Protein AF-A0A2V9VAT4-F1 (afdb_monomer_lite)

pLDDT: mean 77.25, std 21.0, range [33.31, 96.56]

Foldseek 3Di:
DDDDDDPPPPDPPPPDPPPDDDDDPQDLQVLLVVVQQAAQGWDQDPNFIWHFHHGWDDDPDQWIWTFTQTPVVRDTDIDIDDSVSSVVSVVVVVVD

Secondary structure (DSSP, 8-state):
------------------------S--HHHHHIIIIISTT-EEEETTEEEEE-S--EEETTTEEEEEEEETTTTEEEEEEPPHHHHHHHHHHTT--

Sequence (96 aa):
MRSTQFDDQFPFHEEPEEYGGRNEPDTLCETIKCLGFAQNNQVKLYGKVFDLVSDPVIVGENVVFVDALEQSSGKVMRVRIPPTIVQMARIKRRTT

Radius of gyration: 19.33 Å; chains: 1; bounding box: 47×62×28 Å

Structure (mmCIF, N/CA/C/O backbone):
data_AF-A0A2V9VAT4-F1
#
_entry.id   AF-A0A2V9VAT4-F1
#
loop_
_atom_site.group_PDB
_atom_site.id
_atom_site.type_symbol
_atom_site.label_atom_id
_atom_site.label_alt_id
_atom_site.label_comp_id
_atom_site.label_asym_id
_atom_site.label_entity_id
_atom_site.label_seq_id
_atom_site.pdbx_PDB_ins_code
_atom_site.Cartn_x
_atom_site.Cartn_y
_atom_site.Cartn_z
_atom_site.occupancy
_atom_site.B_iso_or_equiv
_atom_site.auth_seq_id
_atom_site.auth_comp_id
_atom_site.auth_asym_id
_atom_site.auth_atom_id
_atom_site.pdbx_PDB_model_num
ATOM 1 N N . MET A 1 1 ? -27.435 -52.095 -8.828 1.00 47.72 1 MET A N 1
ATOM 2 C CA . MET A 1 1 ? -27.097 -51.925 -7.399 1.00 47.72 1 MET A CA 1
ATOM 3 C C . MET A 1 1 ? -25.624 -52.248 -7.211 1.00 47.72 1 MET A C 1
ATOM 5 O O . MET A 1 1 ? -25.283 -53.422 -7.280 1.00 47.72 1 MET A O 1
ATOM 9 N N . ARG A 1 2 ? -24.752 -51.245 -7.043 1.00 33.31 2 ARG A N 1
ATOM 10 C CA . ARG A 1 2 ? -23.416 -51.442 -6.459 1.00 33.31 2 ARG A CA 1
ATOM 11 C C . ARG A 1 2 ? -22.823 -50.100 -6.011 1.00 33.31 2 ARG A C 1
ATOM 13 O O . ARG A 1 2 ? -22.562 -49.240 -6.839 1.00 33.31 2 ARG A O 1
ATOM 20 N N . SER A 1 3 ? -22.669 -50.001 -4.694 1.00 43.09 3 SER A N 1
ATOM 21 C CA . SER A 1 3 ? -21.664 -49.248 -3.936 1.00 43.09 3 SER A CA 1
ATOM 22 C C . SER A 1 3 ? -21.635 -47.719 -4.020 1.00 43.09 3 SER A C 1
ATOM 24 O O . SER A 1 3 ? -20.912 -47.116 -4.802 1.00 43.09 3 SER A O 1
ATOM 26 N N . THR A 1 4 ? -22.347 -47.119 -3.068 1.00 52.66 4 THR A N 1
ATOM 27 C CA . THR A 1 4 ? -21.950 -45.905 -2.348 1.00 52.66 4 THR A CA 1
ATOM 28 C C . THR A 1 4 ? -20.629 -46.132 -1.608 1.00 52.66 4 THR A C 1
ATOM 30 O O . THR A 1 4 ? -20.578 -47.039 -0.781 1.00 52.66 4 THR A O 1
ATOM 33 N N . GLN A 1 5 ? -19.606 -45.320 -1.884 1.00 53.88 5 GLN A N 1
ATOM 34 C CA . GLN A 1 5 ? -18.616 -44.827 -0.913 1.00 53.88 5 GLN A CA 1
ATOM 35 C C . GLN A 1 5 ? -17.545 -44.017 -1.649 1.00 53.88 5 GLN A C 1
ATOM 37 O O . GLN A 1 5 ? -16.707 -44.576 -2.350 1.00 53.88 5 GLN A O 1
ATOM 42 N N . PHE A 1 6 ? -17.554 -42.707 -1.444 1.00 39.66 6 PHE A N 1
ATOM 43 C CA . PHE A 1 6 ? -16.307 -41.978 -1.286 1.00 39.66 6 PHE A CA 1
ATOM 44 C C . PHE A 1 6 ? -16.566 -40.903 -0.235 1.00 39.66 6 PHE A C 1
ATOM 46 O O . PHE A 1 6 ? -17.261 -39.918 -0.472 1.00 39.66 6 PHE A O 1
ATOM 53 N N . ASP A 1 7 ? -16.137 -41.233 0.978 1.00 46.56 7 ASP A N 1
ATOM 54 C CA . ASP A 1 7 ? -15.985 -40.320 2.099 1.00 46.56 7 ASP A CA 1
ATOM 55 C C . ASP A 1 7 ? -14.894 -39.322 1.685 1.00 46.56 7 ASP A C 1
ATOM 57 O O . ASP A 1 7 ? -13.707 -39.607 1.815 1.00 46.56 7 ASP A O 1
ATOM 61 N N . ASP A 1 8 ? -15.278 -38.175 1.127 1.00 45.16 8 ASP A N 1
ATOM 62 C CA . ASP A 1 8 ? -14.374 -37.028 1.035 1.00 45.16 8 ASP A CA 1
ATOM 63 C C . ASP A 1 8 ? -14.469 -36.291 2.377 1.00 45.16 8 ASP A C 1
ATOM 65 O O . ASP A 1 8 ? -15.140 -35.269 2.544 1.00 45.16 8 ASP A O 1
ATOM 69 N N . GLN A 1 9 ? -13.837 -36.893 3.391 1.00 48.16 9 GLN A N 1
ATOM 70 C CA . GLN A 1 9 ? -13.290 -36.127 4.500 1.00 48.16 9 GLN A CA 1
ATOM 71 C C . GLN A 1 9 ? -12.433 -35.043 3.860 1.00 48.16 9 GLN A C 1
ATOM 73 O O . GLN A 1 9 ? -11.370 -35.367 3.356 1.00 48.16 9 GLN A O 1
ATOM 78 N N . PHE A 1 10 ? -12.886 -33.791 3.857 1.00 43.38 10 PHE A N 1
ATOM 79 C CA . PHE A 1 10 ? -12.014 -32.644 3.636 1.00 43.38 10 PHE A CA 1
ATOM 80 C C . PHE A 1 10 ? -11.176 -32.493 4.905 1.00 43.38 10 PHE A C 1
ATOM 82 O O . PHE A 1 10 ? -11.693 -31.959 5.895 1.00 43.38 10 PHE A O 1
ATOM 89 N N . PRO A 1 11 ? -9.915 -32.957 4.959 1.00 44.69 11 PRO A N 1
ATOM 90 C CA . PRO A 1 11 ? -9.060 -32.539 6.042 1.00 44.69 11 PRO A CA 1
ATOM 91 C C . PRO A 1 11 ? -8.750 -31.080 5.720 1.00 44.69 11 PRO A C 1
ATOM 93 O O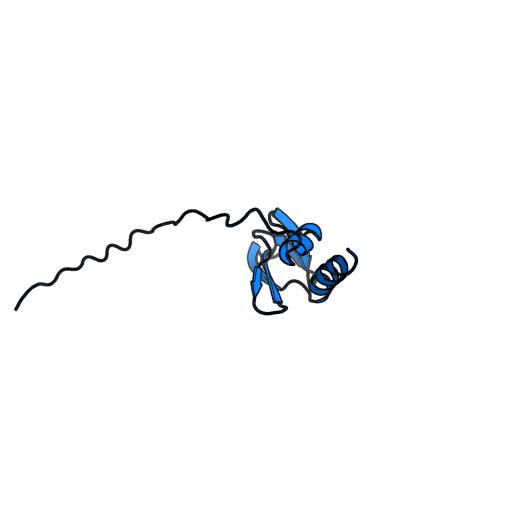 . PRO A 1 11 ? -8.360 -30.742 4.601 1.00 44.69 11 PRO A O 1
ATOM 96 N N . PHE A 1 12 ? -8.960 -30.201 6.688 1.00 39.66 12 PHE A N 1
ATOM 97 C CA . PHE A 1 12 ? -8.364 -28.878 6.674 1.00 39.66 12 PHE A CA 1
ATOM 98 C C . PHE A 1 12 ? -6.847 -29.072 6.616 1.00 39.66 12 PHE A C 1
ATOM 100 O O . PHE A 1 12 ? -6.185 -29.191 7.643 1.00 39.66 12 PHE A O 1
ATOM 107 N N . HIS A 1 13 ? -6.307 -29.198 5.408 1.00 36.25 13 HIS A N 1
ATOM 108 C CA . HIS A 1 13 ? -4.886 -29.093 5.182 1.00 36.25 13 HIS A CA 1
ATOM 109 C C . HIS A 1 13 ? -4.613 -27.591 5.164 1.00 36.25 13 HIS A C 1
ATOM 111 O O . HIS A 1 13 ? -4.723 -26.914 4.143 1.00 36.25 13 HIS A O 1
ATOM 117 N N . GLU A 1 14 ? -4.382 -27.064 6.369 1.00 50.22 14 GLU A N 1
ATOM 118 C CA . GLU A 1 14 ? -3.519 -25.909 6.590 1.00 50.22 14 GLU A CA 1
ATOM 119 C C . GLU A 1 14 ? -2.160 -26.266 5.978 1.00 50.22 14 GLU A C 1
ATOM 121 O O . GLU A 1 14 ? -1.262 -26.789 6.636 1.00 50.22 14 GLU A O 1
ATOM 126 N N . GLU A 1 15 ? -2.064 -26.081 4.662 1.00 38.69 15 GLU A N 1
ATOM 127 C CA . GLU A 1 15 ? -0.804 -26.092 3.938 1.00 38.69 15 GLU A CA 1
ATOM 128 C C . GLU A 1 15 ? 0.024 -24.936 4.514 1.00 38.69 15 GLU A C 1
ATOM 130 O O . GLU A 1 15 ? -0.422 -23.781 4.463 1.00 38.69 15 GLU A O 1
ATOM 135 N N . PRO A 1 16 ? 1.182 -25.227 5.130 1.00 45.31 16 PRO A N 1
ATOM 136 C CA . PRO A 1 16 ? 2.005 -24.209 5.739 1.00 45.31 16 PRO A CA 1
ATOM 137 C C . PRO A 1 16 ? 2.434 -23.226 4.665 1.00 45.31 16 PRO A C 1
ATOM 139 O O . PRO A 1 16 ? 2.854 -23.615 3.579 1.00 45.31 16 PRO A O 1
ATOM 142 N N . GLU A 1 17 ? 2.336 -21.955 5.027 1.00 49.47 17 GLU A N 1
ATOM 143 C CA . GLU A 1 17 ? 2.890 -20.787 4.365 1.00 49.47 17 GLU A CA 1
ATOM 144 C C . GLU A 1 17 ? 4.219 -21.113 3.662 1.00 49.47 17 GLU A C 1
ATOM 146 O O . GLU A 1 17 ? 5.304 -21.037 4.247 1.00 49.47 17 GLU A O 1
ATOM 151 N N . GLU A 1 18 ? 4.145 -21.481 2.380 1.00 40.34 18 GLU A N 1
ATOM 152 C CA . GLU A 1 18 ? 5.312 -21.517 1.516 1.00 40.34 18 GLU A CA 1
ATOM 153 C C . GLU A 1 18 ? 5.750 -20.066 1.313 1.00 40.34 18 GLU A C 1
ATOM 155 O O . GLU A 1 18 ? 5.292 -19.351 0.420 1.00 40.34 18 GLU A O 1
ATOM 160 N N . TYR A 1 19 ? 6.662 -19.629 2.184 1.00 46.50 19 TYR A N 1
ATOM 161 C CA . TYR A 1 19 ? 7.566 -18.502 1.982 1.00 46.50 19 TYR A CA 1
ATOM 162 C C . TYR A 1 19 ? 8.441 -18.794 0.753 1.00 46.50 19 TYR A C 1
ATOM 164 O O . TYR A 1 19 ? 9.621 -19.142 0.842 1.00 46.50 19 TYR A O 1
ATOM 172 N N . GLY A 1 20 ? 7.822 -18.694 -0.419 1.00 41.69 20 GLY A N 1
ATOM 173 C CA . GLY A 1 20 ? 8.447 -18.876 -1.711 1.00 41.69 20 GLY A CA 1
ATOM 174 C C . GLY A 1 20 ? 9.441 -17.757 -1.995 1.00 41.69 20 GLY A C 1
ATOM 175 O O . GLY A 1 20 ? 9.063 -16.621 -2.264 1.00 41.69 20 GLY A O 1
ATOM 176 N N . GLY A 1 21 ? 10.720 -18.125 -2.001 1.00 39.09 21 GLY A N 1
ATOM 177 C CA . GLY A 1 21 ? 11.695 -17.529 -2.908 1.00 39.09 21 GLY A CA 1
ATOM 178 C C . GLY A 1 21 ? 12.495 -16.356 -2.358 1.00 39.09 21 GLY A C 1
ATOM 179 O O . GLY A 1 21 ? 12.312 -15.211 -2.760 1.00 39.09 21 GLY A O 1
ATOM 180 N N . ARG A 1 22 ? 13.526 -16.661 -1.563 1.00 55.06 22 ARG A N 1
ATOM 181 C CA . ARG A 1 22 ? 14.780 -15.907 -1.701 1.00 55.06 22 ARG A CA 1
ATOM 182 C C . ARG A 1 22 ? 15.315 -16.186 -3.113 1.00 55.06 22 ARG A C 1
ATOM 184 O O . ARG A 1 22 ? 15.403 -17.360 -3.467 1.00 55.06 22 ARG A O 1
ATOM 191 N N . ASN A 1 23 ? 15.681 -15.119 -3.838 1.00 49.75 23 ASN A N 1
ATOM 192 C CA . ASN A 1 23 ? 16.515 -15.035 -5.060 1.00 49.75 23 ASN A CA 1
ATOM 193 C C . ASN A 1 23 ? 15.829 -14.463 -6.328 1.00 49.75 23 ASN A C 1
ATOM 195 O O . ASN A 1 23 ? 15.649 -15.180 -7.302 1.00 49.75 23 ASN A O 1
ATOM 199 N N . GLU A 1 24 ? 15.548 -13.152 -6.349 1.00 46.12 24 GLU A N 1
ATOM 200 C CA . GLU A 1 24 ? 15.836 -12.241 -7.484 1.00 46.12 24 GLU A CA 1
ATOM 201 C C . GLU A 1 24 ? 15.780 -10.773 -6.985 1.00 46.12 24 GLU A C 1
ATOM 203 O O . GLU A 1 24 ? 14.965 -10.470 -6.107 1.00 46.12 24 GLU A O 1
ATOM 208 N N . PRO A 1 25 ? 16.661 -9.859 -7.442 1.00 51.62 25 PRO A N 1
ATOM 209 C CA . PRO A 1 25 ? 16.766 -8.508 -6.893 1.00 51.62 25 PRO A CA 1
ATOM 210 C C . PRO A 1 25 ? 15.668 -7.588 -7.465 1.00 51.62 25 PRO A C 1
ATOM 212 O O . PRO A 1 25 ? 15.352 -7.633 -8.650 1.00 51.62 25 PRO A O 1
ATOM 215 N N . ASP A 1 26 ? 15.090 -6.728 -6.621 1.00 57.06 26 ASP A N 1
ATOM 216 C CA . ASP A 1 26 ? 14.267 -5.566 -7.009 1.00 57.06 26 ASP A CA 1
ATOM 217 C C . ASP A 1 26 ? 12.910 -5.830 -7.702 1.00 57.06 26 ASP A C 1
ATOM 219 O O . ASP A 1 26 ? 12.530 -5.176 -8.685 1.00 57.06 26 ASP A O 1
ATOM 223 N N . THR A 1 27 ? 12.080 -6.716 -7.143 1.00 79.31 27 THR A N 1
ATOM 224 C CA . THR A 1 27 ? 10.654 -6.727 -7.514 1.00 79.31 27 THR A CA 1
ATOM 225 C C . THR A 1 27 ? 9.965 -5.443 -7.022 1.00 79.31 27 THR A C 1
ATOM 227 O O . THR A 1 27 ? 10.354 -4.837 -6.022 1.00 79.31 27 THR A O 1
ATOM 230 N N . LEU A 1 28 ? 8.918 -4.990 -7.728 1.00 85.50 28 LEU A N 1
ATOM 231 C CA . LEU A 1 28 ? 8.129 -3.804 -7.343 1.00 85.50 28 LEU A CA 1
ATOM 232 C C . LEU A 1 28 ? 7.725 -3.845 -5.860 1.00 85.50 28 LEU A C 1
ATOM 234 O O . LEU A 1 28 ? 7.748 -2.810 -5.197 1.00 85.50 28 LEU A O 1
ATOM 238 N N . CYS A 1 29 ? 7.373 -5.034 -5.366 1.00 88.56 29 CYS A N 1
ATOM 239 C CA . CYS A 1 29 ? 6.999 -5.276 -3.981 1.00 88.56 29 CYS A CA 1
ATOM 240 C C . CYS A 1 29 ? 8.145 -4.990 -3.017 1.00 88.56 29 CYS A C 1
ATOM 242 O O . CYS A 1 29 ? 7.913 -4.267 -2.059 1.00 88.56 29 CYS A O 1
ATOM 244 N N . GLU A 1 30 ? 9.370 -5.456 -3.279 1.00 89.44 30 GLU A N 1
ATOM 245 C CA . GLU A 1 30 ? 10.530 -5.129 -2.434 1.00 89.44 30 GLU A CA 1
ATOM 246 C C . GLU A 1 30 ? 10.742 -3.620 -2.338 1.00 89.44 30 GLU A C 1
ATOM 248 O O . GLU A 1 30 ? 10.860 -3.064 -1.246 1.00 89.44 30 GLU A O 1
ATOM 253 N N . THR A 1 31 ? 10.689 -2.917 -3.472 1.00 89.75 31 THR A N 1
ATOM 254 C CA . THR A 1 31 ? 10.834 -1.460 -3.455 1.00 89.75 31 THR A CA 1
ATOM 255 C C . THR A 1 31 ? 9.702 -0.788 -2.674 1.00 89.75 31 THR A C 1
ATOM 257 O O . THR A 1 31 ? 9.952 0.148 -1.919 1.00 89.75 31 THR A O 1
ATOM 260 N N . ILE A 1 32 ? 8.463 -1.261 -2.829 1.00 91.50 32 ILE A N 1
ATOM 261 C CA . ILE A 1 32 ? 7.294 -0.763 -2.094 1.00 91.50 32 ILE A CA 1
ATOM 262 C C . ILE A 1 32 ? 7.426 -1.047 -0.587 1.00 91.50 32 ILE A C 1
ATOM 264 O O . ILE A 1 32 ? 7.152 -0.156 0.218 1.00 91.50 32 ILE A O 1
ATOM 268 N N . LYS A 1 33 ? 7.937 -2.217 -0.190 1.00 92.56 33 LYS A N 1
ATOM 269 C CA . LYS A 1 33 ? 8.263 -2.539 1.207 1.00 92.56 33 LYS A CA 1
ATOM 270 C C . LYS A 1 33 ? 9.294 -1.563 1.770 1.00 92.56 33 LYS A C 1
ATOM 272 O O . LYS A 1 33 ? 9.061 -0.987 2.830 1.00 92.56 33 LYS A O 1
ATOM 277 N N . CYS A 1 34 ? 10.359 -1.258 1.023 1.00 90.00 34 CYS A N 1
ATOM 278 C CA . CYS A 1 34 ? 11.345 -0.242 1.416 1.00 90.00 34 CYS A CA 1
ATOM 279 C C . CYS A 1 34 ? 10.773 1.183 1.517 1.00 90.00 34 CYS A C 1
ATOM 281 O O . CYS A 1 34 ? 11.371 2.026 2.180 1.00 90.00 34 CYS A O 1
ATOM 283 N N . LEU A 1 35 ? 9.644 1.478 0.863 1.00 89.81 35 LEU A N 1
ATOM 284 C CA . LEU A 1 35 ? 8.928 2.753 1.006 1.00 89.81 35 LEU A CA 1
ATOM 285 C C . LEU A 1 35 ? 8.022 2.793 2.249 1.00 89.81 35 LEU A C 1
ATOM 287 O O . LEU A 1 35 ? 7.336 3.790 2.465 1.00 89.81 35 LEU A O 1
ATOM 291 N N . GLY A 1 36 ? 8.014 1.733 3.061 1.00 90.69 36 GLY A N 1
ATOM 292 C CA . GLY A 1 36 ? 7.222 1.636 4.284 1.00 90.69 36 GLY A CA 1
ATOM 293 C C . GLY A 1 36 ? 5.900 0.890 4.114 1.00 90.69 36 GLY A C 1
ATOM 294 O O . GLY A 1 36 ? 5.061 0.953 5.003 1.00 90.69 36 GLY A O 1
ATOM 295 N N . PHE A 1 37 ? 5.694 0.168 3.014 1.00 92.12 37 PHE A N 1
ATOM 296 C CA . PHE A 1 37 ? 4.472 -0.618 2.799 1.00 92.12 37 PHE A CA 1
ATOM 297 C C . PHE A 1 37 ? 4.646 -2.108 3.126 1.00 92.12 37 PHE A C 1
ATOM 299 O O . PHE A 1 37 ? 3.985 -2.947 2.527 1.00 92.12 37 PHE A O 1
ATOM 306 N N . ALA A 1 38 ? 5.567 -2.433 4.032 1.00 92.94 38 ALA A N 1
ATOM 307 C CA . ALA A 1 38 ? 5.777 -3.790 4.526 1.00 92.94 38 ALA A CA 1
ATOM 308 C C . ALA A 1 38 ? 4.810 -4.132 5.666 1.00 92.94 38 ALA A C 1
ATOM 310 O O . ALA A 1 38 ? 4.299 -3.234 6.345 1.00 92.94 38 ALA A O 1
ATOM 311 N N . GLN A 1 39 ? 4.616 -5.427 5.907 1.00 92.62 39 GLN A N 1
ATOM 312 C CA . GLN A 1 39 ? 3.893 -5.916 7.078 1.00 92.62 39 GLN A CA 1
ATOM 313 C C . GLN A 1 39 ? 4.441 -5.313 8.389 1.00 92.62 39 GLN A C 1
ATOM 315 O O . GLN A 1 39 ? 5.636 -5.044 8.519 1.00 92.62 39 GLN A O 1
ATOM 320 N N . ASN A 1 40 ? 3.560 -5.133 9.378 1.00 91.38 40 ASN A N 1
ATOM 321 C CA . ASN A 1 40 ? 3.841 -4.568 10.703 1.00 91.38 40 ASN A CA 1
ATOM 322 C C . ASN A 1 40 ? 4.293 -3.102 10.686 1.00 91.38 40 ASN A C 1
ATOM 324 O O . ASN A 1 40 ? 4.814 -2.608 11.686 1.00 91.38 40 ASN A O 1
ATOM 328 N N . ASN A 1 41 ? 4.081 -2.392 9.576 1.00 94.12 41 ASN A N 1
ATOM 329 C CA . ASN A 1 41 ? 4.273 -0.951 9.525 1.00 94.12 41 ASN A CA 1
ATOM 330 C C . ASN A 1 41 ? 2.941 -0.198 9.567 1.00 94.12 41 ASN A C 1
ATOM 332 O O . ASN A 1 41 ? 1.899 -0.716 9.175 1.00 94.12 41 ASN A O 1
ATOM 336 N N . GLN A 1 42 ? 2.988 1.059 9.995 1.00 94.50 42 GLN A N 1
ATOM 337 C CA . GLN A 1 42 ? 1.840 1.952 10.001 1.00 94.50 42 GLN A CA 1
ATOM 338 C C . GLN A 1 42 ? 1.964 2.982 8.882 1.00 94.50 42 GLN A C 1
ATOM 340 O O . GLN A 1 42 ? 2.999 3.629 8.719 1.00 94.50 42 GLN A O 1
ATOM 345 N N . VAL A 1 43 ? 0.885 3.174 8.124 1.00 93.50 43 VAL A N 1
ATOM 346 C CA . VAL A 1 43 ? 0.844 4.129 7.015 1.00 93.50 43 VAL A CA 1
ATOM 347 C C . VAL A 1 43 ? -0.408 4.991 7.061 1.00 93.50 43 VAL A C 1
ATOM 349 O O . VAL A 1 43 ? -1.490 4.557 7.456 1.00 93.50 43 VAL A O 1
ATOM 352 N N . LYS A 1 44 ? -0.275 6.235 6.595 1.00 94.50 44 LYS A N 1
ATOM 353 C CA . LYS A 1 44 ? -1.415 7.119 6.358 1.00 94.50 44 LYS A CA 1
ATOM 354 C C . LYS A 1 44 ? -1.758 7.121 4.875 1.00 94.50 44 LYS A C 1
ATOM 356 O O . LYS A 1 44 ? -0.990 7.621 4.057 1.00 94.50 44 LYS A O 1
ATOM 361 N N . LEU A 1 45 ? -2.932 6.605 4.536 1.00 91.88 45 LEU A N 1
ATOM 362 C CA . LEU A 1 45 ? -3.442 6.551 3.169 1.00 91.88 45 LEU A CA 1
ATOM 363 C C . LEU A 1 45 ? -4.830 7.176 3.107 1.00 91.88 45 LEU A C 1
ATOM 365 O O . LEU A 1 45 ? -5.672 6.927 3.961 1.00 91.88 45 LEU A O 1
ATOM 369 N N . TYR A 1 46 ? -5.075 8.004 2.091 1.00 90.81 46 TYR A N 1
ATOM 370 C CA . TYR A 1 46 ? -6.393 8.607 1.842 1.00 90.81 46 TYR A CA 1
ATOM 371 C C . TYR A 1 46 ? -7.010 9.300 3.078 1.00 90.81 46 TYR A C 1
ATOM 373 O O . TYR A 1 46 ? -8.215 9.251 3.302 1.00 90.81 46 TYR A O 1
ATOM 381 N N . GLY A 1 47 ? -6.172 9.924 3.914 1.00 92.62 47 GLY A N 1
ATOM 382 C CA . GLY A 1 47 ? -6.599 10.605 5.143 1.00 92.62 47 GLY A CA 1
ATOM 383 C C . GLY A 1 47 ? -6.805 9.701 6.365 1.00 92.62 47 GLY A C 1
ATOM 384 O O . GLY A 1 47 ? -7.006 10.228 7.455 1.00 92.62 47 GLY A O 1
ATOM 385 N N . LYS A 1 48 ? -6.689 8.378 6.219 1.00 93.44 48 LYS A N 1
ATOM 386 C CA . LYS A 1 48 ? -6.873 7.377 7.280 1.00 93.44 48 LYS A CA 1
ATOM 387 C C . LYS A 1 48 ? -5.548 6.721 7.669 1.00 93.44 48 LYS A C 1
ATOM 389 O O . LYS A 1 48 ? -4.619 6.681 6.863 1.00 93.44 48 LYS A O 1
ATOM 394 N N . VAL A 1 49 ? -5.468 6.235 8.905 1.00 95.25 49 VAL A N 1
ATOM 395 C CA . VAL A 1 49 ? -4.309 5.500 9.433 1.00 95.25 49 VAL A CA 1
ATOM 396 C C . VAL A 1 49 ? -4.602 4.008 9.374 1.00 95.25 49 VAL A C 1
ATOM 398 O O . VAL A 1 49 ? -5.676 3.567 9.792 1.00 95.25 49 VAL A O 1
ATOM 401 N N . PHE A 1 50 ? -3.642 3.263 8.843 1.00 95.88 50 PHE A N 1
ATOM 402 C CA . PHE A 1 50 ? -3.723 1.827 8.660 1.00 95.88 50 PHE A CA 1
ATOM 403 C C . PHE A 1 50 ? -2.479 1.151 9.221 1.00 95.88 50 PHE A C 1
ATOM 405 O O . PHE A 1 50 ? -1.364 1.578 8.919 1.00 95.88 50 PHE A O 1
ATOM 412 N N . ASP A 1 51 ? -2.676 0.073 9.970 1.00 96.06 51 ASP A N 1
ATOM 413 C CA . ASP A 1 51 ? -1.604 -0.845 10.341 1.00 96.06 51 ASP A CA 1
ATOM 414 C C . ASP A 1 51 ? -1.568 -1.977 9.314 1.00 96.06 51 ASP A C 1
ATOM 416 O O . ASP A 1 51 ? -2.562 -2.669 9.088 1.00 96.06 51 ASP A O 1
ATOM 420 N N . LEU A 1 52 ? -0.444 -2.131 8.627 1.00 94.88 52 LEU A N 1
ATOM 421 C CA . LEU A 1 52 ? -0.277 -3.114 7.566 1.00 94.88 52 LEU A CA 1
ATOM 422 C C . LEU A 1 52 ? -0.123 -4.502 8.179 1.00 94.88 52 LEU A C 1
ATOM 424 O O . LEU A 1 52 ? 0.805 -4.752 8.944 1.00 94.88 52 LEU A O 1
ATOM 428 N N . VAL A 1 53 ? -1.024 -5.414 7.822 1.00 94.50 53 VAL A N 1
ATOM 429 C CA . VAL A 1 53 ? -1.043 -6.782 8.367 1.00 94.50 53 VAL A CA 1
ATOM 430 C C . VAL A 1 53 ? -0.479 -7.810 7.390 1.00 94.50 53 VAL A C 1
ATOM 432 O O . VAL A 1 53 ? -0.323 -8.973 7.747 1.00 94.50 53 VAL A O 1
ATOM 435 N N . SER A 1 54 ? -0.128 -7.381 6.177 1.00 91.81 54 SER A N 1
ATOM 436 C CA . SER A 1 54 ? 0.434 -8.219 5.115 1.00 91.81 54 SER A CA 1
ATOM 437 C C . SER A 1 54 ? 1.456 -7.448 4.278 1.00 91.81 54 SER A C 1
ATOM 439 O O . SER A 1 54 ? 1.544 -6.221 4.363 1.00 91.81 54 SER A O 1
ATOM 441 N N . ASP A 1 55 ? 2.206 -8.182 3.462 1.00 92.44 55 ASP A N 1
ATOM 442 C CA . ASP A 1 55 ? 3.079 -7.623 2.434 1.00 92.44 55 ASP A CA 1
ATOM 443 C C . ASP A 1 55 ? 2.295 -7.229 1.163 1.00 92.44 55 ASP A C 1
ATOM 445 O O . ASP A 1 55 ? 1.191 -7.724 0.916 1.00 92.44 55 ASP A O 1
ATOM 449 N N . PRO A 1 56 ? 2.841 -6.321 0.333 1.00 92.44 56 PRO A N 1
ATOM 450 C CA . PRO A 1 56 ? 2.153 -5.824 -0.849 1.00 92.44 56 PRO A CA 1
ATOM 451 C C . PRO A 1 56 ? 2.019 -6.906 -1.928 1.00 92.44 56 PRO A C 1
ATOM 453 O O . PRO A 1 56 ? 2.990 -7.564 -2.301 1.00 92.44 56 PRO A O 1
ATOM 456 N N . VAL A 1 57 ? 0.822 -7.014 -2.505 1.00 91.31 57 VAL A N 1
ATOM 457 C CA . VAL A 1 57 ? 0.472 -7.970 -3.562 1.00 91.31 57 VAL A CA 1
ATOM 458 C C . VAL A 1 57 ? 0.127 -7.230 -4.850 1.00 91.31 57 VAL A C 1
ATOM 460 O O . VAL A 1 57 ? -0.680 -6.296 -4.860 1.00 91.31 57 VAL A O 1
ATOM 463 N N . ILE A 1 58 ? 0.725 -7.659 -5.959 1.00 89.44 58 ILE A N 1
ATOM 464 C CA . ILE A 1 58 ? 0.455 -7.114 -7.292 1.00 89.44 58 ILE A CA 1
ATOM 465 C C . ILE A 1 58 ? -0.750 -7.839 -7.890 1.00 89.44 58 ILE A C 1
ATOM 467 O O . ILE A 1 58 ? -0.772 -9.062 -7.982 1.00 89.44 58 ILE A O 1
ATOM 471 N N . VAL A 1 59 ? -1.739 -7.071 -8.336 1.00 86.44 59 VAL A N 1
ATOM 472 C CA . VAL A 1 59 ? -2.920 -7.562 -9.045 1.00 86.44 59 VAL A CA 1
A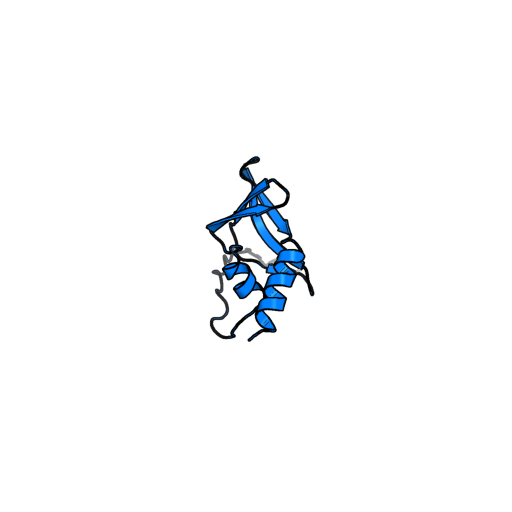TOM 473 C C . VAL A 1 59 ? -2.949 -6.903 -10.423 1.00 86.44 59 VAL A C 1
ATOM 475 O O . VAL A 1 59 ? -3.244 -5.715 -10.565 1.00 86.44 59 VAL A O 1
ATOM 478 N N . GLY A 1 60 ? -2.618 -7.674 -11.458 1.00 81.56 60 GLY A N 1
ATOM 479 C CA . GLY A 1 60 ? -2.477 -7.168 -12.826 1.00 81.56 60 GLY A CA 1
ATOM 480 C C . GLY A 1 60 ? -1.205 -6.338 -13.030 1.00 81.56 60 GLY A C 1
ATOM 481 O O . GLY A 1 60 ? -0.241 -6.453 -12.284 1.00 81.56 60 GLY A O 1
ATOM 482 N N . GLU A 1 61 ? -1.181 -5.491 -14.058 1.00 75.94 61 GLU A N 1
ATOM 483 C CA . GLU A 1 61 ? 0.075 -4.850 -14.479 1.00 75.94 61 GLU A CA 1
ATOM 484 C C . GLU A 1 61 ? 0.547 -3.718 -13.553 1.00 75.94 61 GLU A C 1
ATOM 486 O O . GLU A 1 61 ? 1.745 -3.454 -13.455 1.00 75.94 61 GLU A O 1
ATOM 491 N N . ASN A 1 62 ? -0.381 -2.998 -12.908 1.00 77.88 62 ASN A N 1
ATOM 492 C CA . ASN A 1 62 ? -0.077 -1.716 -12.252 1.00 77.88 62 ASN A CA 1
ATOM 493 C C . ASN A 1 62 ? -0.875 -1.452 -10.968 1.00 77.88 62 ASN A C 1
ATOM 495 O O . ASN A 1 62 ? -0.905 -0.316 -10.485 1.00 77.88 62 ASN A O 1
ATOM 499 N N . VAL A 1 63 ? -1.565 -2.455 -10.428 1.00 88.62 63 VAL A N 1
ATOM 500 C CA . VAL A 1 63 ? -2.351 -2.288 -9.205 1.00 88.62 63 VAL A CA 1
ATOM 501 C C . VAL A 1 63 ? -1.699 -3.097 -8.102 1.00 88.62 63 VAL A C 1
ATOM 503 O O . VAL A 1 63 ? -1.480 -4.291 -8.251 1.00 88.62 63 VAL A O 1
ATOM 506 N N . VAL A 1 64 ? -1.363 -2.427 -7.003 1.00 92.06 64 VAL A N 1
ATOM 507 C CA . VAL A 1 64 ? -0.776 -3.068 -5.827 1.00 92.06 64 VAL A CA 1
ATOM 508 C C . VAL A 1 64 ? -1.715 -2.855 -4.656 1.00 92.06 64 VAL A C 1
ATOM 510 O O . VAL A 1 64 ? -2.229 -1.750 -4.455 1.00 92.06 64 VAL A O 1
ATOM 513 N N . PHE A 1 65 ? -1.948 -3.920 -3.910 1.00 94.00 65 PHE A N 1
ATOM 514 C CA . PHE A 1 65 ? -2.789 -3.933 -2.729 1.00 94.00 65 PHE A CA 1
ATOM 515 C C . PHE A 1 65 ? -1.990 -4.369 -1.514 1.00 94.00 65 PHE A C 1
ATOM 517 O O . PHE A 1 65 ? -0.988 -5.061 -1.641 1.00 94.00 65 PHE A O 1
ATOM 524 N N . VAL A 1 66 ? -2.462 -3.972 -0.343 1.00 93.75 66 VAL A N 1
ATOM 525 C CA . VAL A 1 66 ? -1.985 -4.472 0.941 1.00 93.75 66 VAL A CA 1
ATOM 526 C C . VAL A 1 66 ? -3.190 -4.646 1.853 1.00 93.75 66 VAL A C 1
ATOM 528 O O . VAL A 1 66 ? -4.082 -3.792 1.871 1.00 93.75 66 VAL A O 1
ATOM 531 N N . ASP A 1 67 ? -3.253 -5.757 2.575 1.00 95.00 67 ASP A N 1
ATOM 532 C CA . ASP A 1 67 ? -4.257 -5.933 3.618 1.00 95.00 67 ASP A CA 1
ATOM 533 C C . ASP A 1 67 ? -3.801 -5.174 4.866 1.00 95.00 67 ASP A C 1
ATOM 535 O O . ASP A 1 67 ? -2.644 -5.270 5.293 1.00 95.00 67 ASP A O 1
ATOM 539 N N . ALA A 1 68 ? -4.708 -4.370 5.418 1.00 95.81 68 ALA A N 1
ATOM 540 C CA . ALA A 1 68 ? -4.417 -3.467 6.516 1.00 95.81 68 ALA A CA 1
ATOM 541 C C . ALA A 1 68 ? -5.598 -3.331 7.481 1.00 95.81 68 ALA A C 1
ATOM 543 O O . ALA A 1 68 ? -6.764 -3.395 7.088 1.00 95.81 68 ALA A O 1
ATOM 544 N N . LEU A 1 69 ? -5.284 -3.111 8.751 1.00 96.56 69 LEU A N 1
ATOM 545 C CA . LEU A 1 69 ? -6.231 -2.793 9.804 1.00 96.56 69 LEU A CA 1
ATOM 546 C C . LEU A 1 69 ? -6.453 -1.279 9.835 1.00 96.56 69 LEU A C 1
ATOM 548 O O . LEU A 1 69 ? -5.530 -0.512 10.098 1.00 96.56 69 LEU A O 1
ATOM 552 N N . GLU A 1 70 ? -7.675 -0.828 9.569 1.00 95.38 70 GLU A N 1
ATOM 553 C CA . GLU A 1 70 ? -8.024 0.579 9.753 1.00 95.38 70 GLU A CA 1
ATOM 554 C C . GLU A 1 70 ? -8.155 0.895 11.246 1.00 95.38 70 GLU A C 1
ATOM 556 O O . GLU A 1 70 ? -9.055 0.379 11.905 1.00 95.38 70 GLU A O 1
ATOM 561 N N . GLN A 1 71 ? -7.347 1.814 11.777 1.00 92.31 71 GLN A N 1
ATOM 562 C CA . GLN A 1 71 ? -7.385 2.115 13.215 1.00 92.31 71 GLN A CA 1
ATOM 563 C C . GLN A 1 71 ? -8.692 2.744 1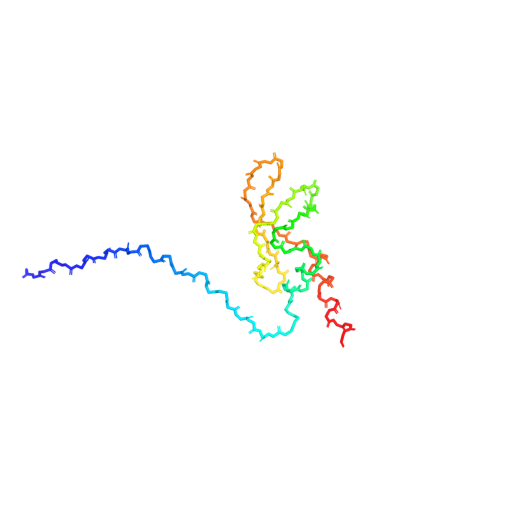3.691 1.00 92.31 71 GLN A C 1
ATOM 565 O O . GLN A 1 71 ? -9.116 2.514 14.819 1.00 92.31 71 GLN A O 1
ATOM 570 N N . SER A 1 72 ? -9.344 3.541 12.842 1.00 90.62 72 SER A N 1
ATOM 571 C CA . SER A 1 72 ? -10.579 4.229 13.233 1.00 90.62 72 SER A CA 1
ATOM 572 C C . SER A 1 72 ? -11.764 3.274 13.399 1.00 90.62 72 SER A C 1
ATOM 574 O O . SER A 1 72 ? -12.651 3.529 14.209 1.00 90.62 72 SER A O 1
ATOM 576 N N . SER A 1 73 ? -11.783 2.180 12.631 1.00 90.44 73 SER A N 1
ATOM 577 C CA . SER A 1 73 ? -12.901 1.236 12.585 1.00 90.44 73 SER A CA 1
ATOM 578 C C . SER A 1 73 ? -12.564 -0.141 13.156 1.00 90.44 73 SER A C 1
ATOM 580 O O . SER A 1 73 ? -13.477 -0.927 13.402 1.00 90.44 73 SER A O 1
ATOM 582 N N . GLY A 1 74 ? -11.278 -0.450 13.346 1.00 92.94 74 GLY A N 1
ATOM 583 C CA . GLY A 1 74 ? -10.791 -1.767 13.752 1.00 92.94 74 GLY A CA 1
ATOM 584 C C . GLY A 1 74 ? -11.037 -2.860 12.708 1.00 92.94 74 GLY A C 1
ATOM 585 O O . GLY A 1 74 ? -10.983 -4.042 13.039 1.00 92.94 74 GLY A O 1
ATOM 586 N N . LYS A 1 75 ? -11.357 -2.500 11.458 1.00 94.44 75 LYS A N 1
ATOM 587 C CA . LYS A 1 75 ? -11.662 -3.468 10.398 1.00 94.44 75 LYS A CA 1
ATOM 588 C C . LYS A 1 75 ? -10.434 -3.754 9.553 1.00 94.44 75 LYS A C 1
ATOM 590 O O . LYS A 1 75 ? -9.765 -2.830 9.089 1.00 94.44 75 LYS A O 1
ATOM 595 N N . VAL A 1 76 ? -10.191 -5.037 9.300 1.00 94.44 76 VAL A N 1
ATOM 596 C CA . VAL A 1 76 ? -9.226 -5.472 8.290 1.00 94.44 76 VAL A CA 1
ATOM 597 C C . VAL A 1 76 ? -9.845 -5.268 6.914 1.00 94.44 76 VAL A C 1
ATOM 599 O O . VAL A 1 76 ? -10.975 -5.687 6.656 1.00 94.44 76 VAL A O 1
ATOM 602 N N . MET A 1 77 ? -9.117 -4.596 6.032 1.00 94.56 77 MET A N 1
ATOM 603 C CA . MET A 1 77 ? -9.538 -4.348 4.663 1.00 94.56 77 MET A CA 1
ATOM 604 C C . MET A 1 77 ? -8.353 -4.342 3.708 1.00 94.56 77 MET A C 1
ATOM 606 O O . MET A 1 77 ? -7.225 -4.021 4.076 1.00 94.56 77 MET A O 1
ATOM 610 N N . ARG A 1 78 ? -8.641 -4.643 2.445 1.00 94.00 78 ARG A N 1
ATOM 611 C CA . ARG A 1 78 ? -7.667 -4.542 1.367 1.00 94.00 78 ARG A CA 1
ATOM 612 C C . ARG A 1 78 ? -7.583 -3.106 0.869 1.00 94.00 78 ARG A C 1
ATOM 614 O O . ARG A 1 78 ? -8.556 -2.568 0.339 1.00 94.00 78 ARG A O 1
ATOM 621 N N . VAL A 1 79 ? -6.416 -2.490 1.004 1.00 93.44 79 VAL A N 1
ATOM 622 C CA . VAL A 1 79 ? -6.170 -1.103 0.606 1.00 93.44 79 VAL A CA 1
ATOM 623 C C . VAL A 1 79 ? -5.328 -1.070 -0.662 1.00 93.44 79 VAL A C 1
ATOM 625 O O . VAL A 1 79 ? -4.277 -1.700 -0.757 1.00 93.44 79 VAL A O 1
ATOM 628 N N . ARG A 1 80 ? -5.782 -0.309 -1.661 1.00 94.31 80 ARG A N 1
ATOM 629 C CA . ARG A 1 80 ? -5.004 -0.057 -2.878 1.00 94.31 80 ARG A CA 1
ATOM 630 C C . ARG A 1 80 ? -3.897 0.953 -2.590 1.00 94.31 80 ARG A C 1
ATOM 632 O O . ARG A 1 80 ? -4.184 2.087 -2.197 1.00 94.31 80 ARG A O 1
ATOM 639 N N . ILE A 1 81 ? -2.657 0.584 -2.887 1.00 93.12 81 ILE A N 1
ATOM 640 C CA . ILE A 1 81 ? -1.515 1.494 -2.810 1.00 93.12 81 ILE A CA 1
ATOM 641 C C . ILE A 1 81 ? -1.681 2.600 -3.868 1.00 93.12 81 ILE A C 1
ATOM 643 O O . ILE A 1 81 ? -1.990 2.297 -5.028 1.00 93.12 81 ILE A O 1
ATOM 647 N N . PRO A 1 82 ? -1.493 3.884 -3.505 1.00 93.25 82 PRO A N 1
ATOM 648 C CA . PRO A 1 82 ? -1.640 4.985 -4.444 1.00 93.25 82 PRO A CA 1
ATOM 649 C C . PRO A 1 82 ? -0.733 4.821 -5.673 1.00 93.25 82 P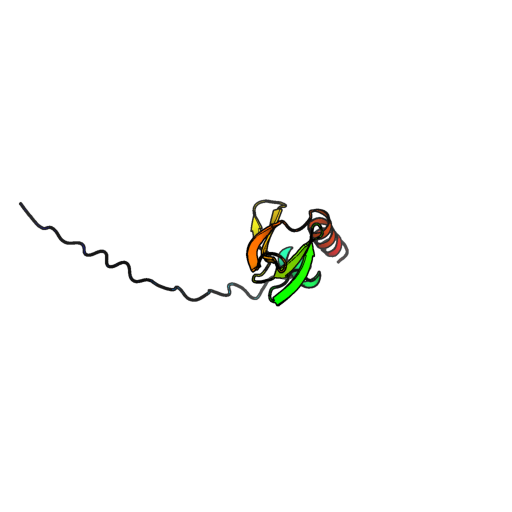RO A C 1
ATOM 651 O O . PRO A 1 82 ? 0.449 4.495 -5.514 1.00 93.25 82 PRO A O 1
ATOM 654 N N . PRO A 1 83 ? -1.226 5.128 -6.889 1.00 91.00 83 PRO A N 1
ATOM 655 C CA . PRO A 1 83 ? -0.426 5.045 -8.111 1.00 91.00 83 PRO A CA 1
ATOM 656 C C . PRO A 1 83 ? 0.895 5.816 -8.027 1.00 91.00 83 PRO A C 1
ATOM 658 O O . PRO A 1 83 ? 1.899 5.359 -8.560 1.00 91.00 83 PRO A O 1
ATOM 661 N N . THR A 1 84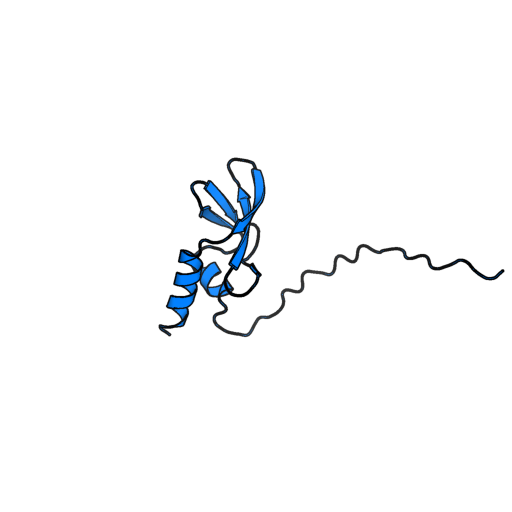 ? 0.922 6.940 -7.303 1.00 91.25 84 THR A N 1
ATOM 662 C CA . THR A 1 84 ? 2.130 7.744 -7.076 1.00 91.25 84 THR A CA 1
ATOM 663 C C . THR A 1 84 ? 3.244 6.948 -6.395 1.00 91.25 84 THR A C 1
ATOM 665 O O . THR A 1 84 ? 4.387 7.004 -6.836 1.00 91.25 84 THR A O 1
ATOM 668 N N . ILE A 1 85 ? 2.921 6.157 -5.367 1.00 91.12 85 ILE A N 1
ATOM 669 C CA . ILE A 1 85 ? 3.894 5.308 -4.660 1.00 91.12 85 ILE A CA 1
ATOM 670 C C . ILE A 1 85 ? 4.385 4.192 -5.583 1.00 91.12 85 ILE A C 1
ATOM 672 O O . ILE A 1 85 ? 5.585 3.942 -5.682 1.00 91.12 85 ILE A O 1
ATOM 676 N N . VAL A 1 86 ? 3.462 3.564 -6.317 1.00 90.56 86 VAL A N 1
ATOM 677 C CA . VAL A 1 86 ? 3.795 2.533 -7.309 1.00 90.56 86 VAL A CA 1
ATOM 678 C C . VAL A 1 86 ? 4.730 3.101 -8.384 1.00 90.56 86 VAL A C 1
ATOM 680 O O . VAL A 1 86 ? 5.706 2.459 -8.765 1.00 90.56 86 VAL A O 1
ATOM 683 N N . GLN A 1 87 ? 4.489 4.327 -8.848 1.00 90.31 87 GLN A N 1
ATOM 684 C CA . GLN A 1 87 ? 5.341 5.008 -9.820 1.00 90.31 87 GLN A CA 1
ATOM 685 C C . GLN A 1 87 ? 6.715 5.362 -9.238 1.00 90.31 87 GLN A C 1
ATOM 687 O O . GLN A 1 87 ? 7.720 5.132 -9.909 1.00 90.31 87 GLN A O 1
ATOM 692 N N . MET A 1 88 ? 6.787 5.849 -7.995 1.00 88.25 88 MET A N 1
ATOM 693 C CA . MET A 1 88 ? 8.057 6.098 -7.298 1.00 88.25 88 MET A CA 1
ATOM 694 C C . MET A 1 88 ? 8.900 4.822 -7.194 1.00 88.25 88 MET A C 1
ATOM 696 O O . MET A 1 88 ? 10.083 4.834 -7.534 1.00 88.25 88 MET A O 1
ATOM 700 N N . ALA A 1 89 ? 8.275 3.700 -6.832 1.00 88.19 89 ALA A N 1
ATOM 701 C CA . ALA A 1 89 ? 8.930 2.395 -6.773 1.00 88.19 89 ALA A CA 1
ATOM 702 C C . ALA A 1 89 ? 9.440 1.902 -8.142 1.00 88.19 89 ALA A C 1
ATOM 704 O O . ALA A 1 89 ? 10.379 1.112 -8.217 1.00 88.19 89 ALA A O 1
ATOM 705 N N . ARG A 1 90 ? 8.851 2.364 -9.252 1.00 85.44 90 ARG A N 1
ATOM 706 C CA . ARG A 1 90 ? 9.328 2.058 -10.614 1.00 85.44 90 ARG A CA 1
ATOM 707 C C . ARG A 1 90 ? 10.443 2.987 -11.066 1.00 85.44 90 ARG A C 1
ATOM 709 O O . ARG A 1 90 ? 11.359 2.528 -11.734 1.00 85.44 90 ARG A O 1
ATOM 716 N N . ILE A 1 91 ? 10.368 4.274 -10.728 1.00 81.94 91 ILE A N 1
ATOM 717 C CA . ILE A 1 91 ? 11.416 5.245 -11.065 1.00 81.94 91 ILE A CA 1
ATOM 718 C C . ILE A 1 91 ? 12.712 4.874 -10.352 1.00 81.94 91 ILE A C 1
ATOM 720 O O . ILE A 1 91 ? 13.749 4.836 -11.003 1.00 81.94 91 ILE A O 1
ATOM 724 N N . LYS A 1 92 ? 12.638 4.508 -9.065 1.00 73.44 92 LYS A N 1
ATOM 725 C CA . LYS A 1 92 ? 13.808 4.085 -8.285 1.00 73.44 92 LYS A CA 1
ATOM 726 C C . LYS A 1 92 ? 14.576 2.937 -8.958 1.00 73.44 92 LYS A C 1
ATOM 728 O O . LYS A 1 92 ? 15.799 2.949 -8.933 1.00 73.44 92 LYS A O 1
ATOM 733 N N . ARG A 1 93 ? 13.868 2.024 -9.636 1.00 66.94 93 ARG A N 1
ATOM 734 C CA . ARG A 1 93 ? 14.451 0.909 -10.404 1.00 66.94 93 ARG A CA 1
ATOM 735 C C . ARG A 1 93 ? 15.075 1.294 -11.749 1.00 66.94 93 ARG A C 1
ATOM 737 O O . ARG A 1 93 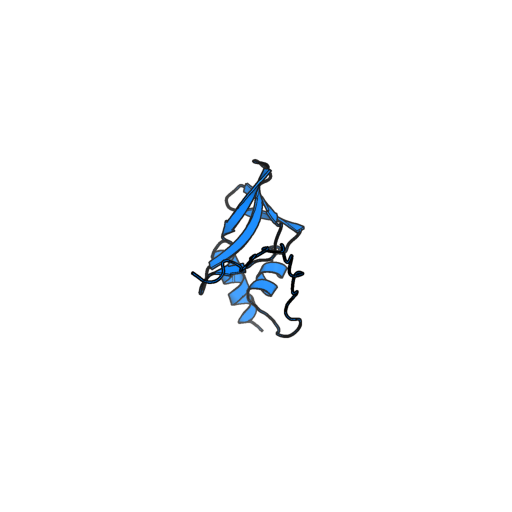? 15.803 0.493 -12.307 1.00 66.94 93 ARG A O 1
ATOM 744 N N . ARG A 1 94 ? 14.784 2.477 -12.303 1.00 59.56 94 ARG A N 1
ATOM 745 C CA . ARG A 1 94 ? 15.369 2.945 -13.581 1.00 59.56 94 ARG A CA 1
ATOM 746 C C . ARG A 1 94 ? 16.668 3.734 -13.407 1.00 59.56 94 ARG A C 1
ATOM 748 O O . ARG A 1 94 ? 17.318 4.039 -14.397 1.00 59.56 94 ARG A O 1
ATOM 755 N N . THR A 1 95 ? 16.987 4.133 -12.180 1.00 57.91 95 THR A N 1
ATOM 756 C CA . THR A 1 95 ? 18.168 4.940 -11.824 1.00 57.91 95 THR A CA 1
ATOM 757 C C . THR A 1 95 ? 19.327 4.113 -11.260 1.00 57.91 95 THR A C 1
ATOM 759 O O . THR A 1 95 ? 20.275 4.688 -10.733 1.00 57.91 95 THR A O 1
ATOM 762 N N . THR A 1 96 ? 19.242 2.786 -11.335 1.00 48.66 96 THR A N 1
ATOM 763 C CA . THR A 1 96 ? 20.311 1.834 -10.991 1.00 48.66 96 THR A CA 1
ATOM 764 C C . THR A 1 96 ? 20.786 1.168 -12.269 1.00 48.66 96 THR A C 1
ATOM 766 O O . THR A 1 96 ? 22.016 1.015 -12.409 1.00 48.66 96 THR A O 1
#